Protein AF-A0A4C1Y3L5-F1 (afdb_monomer_lite)

pLDDT: mean 81.43, std 13.6, range [47.97, 96.19]

Organism: Eumeta variegata (NCBI:txid151549)

Radius of gyration: 35.71 Å; chains: 1; bounding box: 64×51×93 Å

Secondary structure (DSSP, 8-state):
----PPPHHHHHHHHT--TTPPPPPPPB-TTS-B--SHHHHHHHHHHHHHHHTSPPPS--HHHHHHHHHHHHHHHHSPP---PPPPPHHHHHHHHHT--TTSPP-TT---TTTT-

Sequence (115 aa):
MSEISPSYKAYRGLALKTEGAVPTPALKRPDNAIAFDDRKKAECLADSIEHQCSDNPPYASKHIRRVKEEVRHRVSLPPKDDIDPITHDEISKHIKGLKIRKAPGRDTISSKTLK

Structure (mmCIF, N/CA/C/O backbone):
data_AF-A0A4C1Y3L5-F1
#
_entry.id   AF-A0A4C1Y3L5-F1
#
loop_
_atom_site.group_PDB
_atom_site.id
_atom_site.type_symbol
_atom_site.label_atom_id
_atom_site.label_alt_id
_atom_site.label_comp_id
_atom_site.label_asym_id
_atom_site.label_entity_id
_atom_site.label_seq_id
_atom_site.pdbx_PDB_ins_code
_atom_site.Cartn_x
_atom_site.Cartn_y
_atom_site.Cartn_z
_atom_site.occupancy
_atom_site.B_iso_or_equiv
_atom_site.auth_seq_id
_atom_site.auth_comp_id
_atom_site.auth_asym_id
_atom_site.auth_atom_id
_atom_site.pdbx_PDB_model_num
ATOM 1 N N . MET A 1 1 ? 25.438 35.976 -60.898 1.00 48.12 1 MET A N 1
ATOM 2 C CA . MET A 1 1 ? 24.902 36.089 -59.526 1.00 48.12 1 MET A CA 1
ATOM 3 C C . MET A 1 1 ? 25.341 34.847 -58.778 1.00 48.12 1 MET A C 1
ATOM 5 O O . MET A 1 1 ? 24.962 33.763 -59.190 1.00 48.12 1 MET A O 1
ATOM 9 N N . SER A 1 2 ? 26.229 34.980 -57.796 1.00 47.97 2 SER A N 1
ATOM 10 C CA . SER A 1 2 ? 26.813 33.835 -57.089 1.00 47.97 2 SER A CA 1
ATOM 11 C C . SER A 1 2 ? 25.863 33.382 -55.982 1.00 47.97 2 SER A C 1
ATOM 13 O O . SER A 1 2 ? 25.585 34.155 -55.067 1.00 47.97 2 SER A O 1
ATOM 15 N N . GLU A 1 3 ? 25.352 32.156 -56.070 1.00 51.44 3 GLU A N 1
ATOM 16 C CA . GLU A 1 3 ? 24.537 31.544 -55.020 1.00 51.44 3 GLU A CA 1
ATOM 17 C C . GLU A 1 3 ? 25.398 31.311 -53.776 1.00 51.44 3 GLU A C 1
ATOM 19 O O . GLU A 1 3 ? 26.286 30.457 -53.745 1.00 51.44 3 GLU A O 1
ATOM 24 N N . ILE A 1 4 ? 25.160 32.104 -52.735 1.00 60.12 4 ILE A N 1
ATOM 25 C CA . ILE A 1 4 ? 25.787 31.907 -51.431 1.00 60.12 4 ILE A CA 1
ATOM 26 C C . ILE A 1 4 ? 25.035 30.756 -50.759 1.00 60.12 4 ILE A C 1
ATOM 28 O O . ILE A 1 4 ? 24.057 30.972 -50.049 1.00 60.12 4 ILE A O 1
ATOM 32 N N . SER A 1 5 ? 25.466 29.521 -51.018 1.00 60.22 5 SER A N 1
ATOM 33 C CA . SER A 1 5 ? 24.962 28.354 -50.292 1.00 60.22 5 SER A CA 1
ATOM 34 C C . SER A 1 5 ? 25.458 28.423 -48.841 1.00 60.22 5 SER A C 1
ATOM 36 O O . SER A 1 5 ? 26.676 28.467 -48.618 1.00 60.22 5 SER A O 1
ATOM 38 N N . PRO A 1 6 ? 24.568 28.488 -47.832 1.00 61.38 6 PRO A N 1
ATOM 39 C CA . PRO A 1 6 ? 24.990 28.588 -46.442 1.00 61.38 6 PRO A CA 1
ATOM 40 C C . PRO A 1 6 ? 25.839 27.375 -46.057 1.00 61.38 6 PRO A C 1
ATOM 42 O O . PRO A 1 6 ? 25.395 26.231 -46.153 1.00 61.38 6 PRO A O 1
ATOM 45 N N . SER A 1 7 ? 27.076 27.604 -45.605 1.00 72.25 7 SER A N 1
ATOM 46 C CA . SER A 1 7 ? 27.930 26.492 -45.182 1.00 72.25 7 SER A CA 1
ATOM 47 C C . SER A 1 7 ? 27.330 25.788 -43.959 1.00 72.25 7 SER A C 1
ATOM 49 O O . SER A 1 7 ? 26.793 26.428 -43.053 1.00 72.25 7 SER A O 1
ATOM 51 N N . TYR A 1 8 ? 27.496 24.468 -43.875 1.00 64.50 8 TYR A N 1
ATOM 52 C CA . TYR A 1 8 ? 27.117 23.661 -42.706 1.00 64.50 8 TYR A CA 1
ATOM 53 C C . TYR A 1 8 ? 27.657 24.231 -41.376 1.00 64.50 8 TYR A C 1
ATOM 55 O O . TYR A 1 8 ? 27.025 24.123 -40.325 1.00 64.50 8 TYR A O 1
ATOM 63 N N . LYS A 1 9 ? 28.812 24.909 -41.413 1.00 63.56 9 LYS A N 1
ATOM 64 C CA . LYS A 1 9 ? 29.384 25.587 -40.241 1.00 63.56 9 LYS A CA 1
ATOM 65 C C . LYS A 1 9 ? 28.546 26.793 -39.793 1.00 63.56 9 LYS A C 1
ATOM 67 O O . LYS A 1 9 ? 28.409 27.008 -38.593 1.00 63.56 9 LYS A O 1
ATOM 72 N N . ALA A 1 10 ? 27.944 27.532 -40.727 1.00 61.09 10 ALA A N 1
ATOM 73 C CA . ALA A 1 10 ? 27.058 28.657 -40.424 1.00 61.09 10 ALA A CA 1
ATOM 74 C C . ALA A 1 10 ? 25.723 28.190 -39.815 1.00 61.09 10 ALA A C 1
ATOM 76 O O . ALA A 1 10 ? 25.256 28.777 -38.841 1.00 61.09 10 ALA A O 1
ATOM 77 N N . TYR A 1 11 ? 25.161 27.082 -40.313 1.00 58.91 11 TYR A N 1
ATOM 78 C CA . TYR A 1 11 ? 23.952 26.470 -39.744 1.00 58.91 11 TYR A CA 1
ATOM 79 C C . TYR A 1 11 ? 24.169 26.025 -38.283 1.00 58.91 11 TYR A C 1
ATOM 81 O O . TYR A 1 11 ? 23.351 26.332 -37.415 1.00 58.91 11 TYR A O 1
ATOM 89 N N . ARG A 1 12 ? 25.304 25.373 -37.978 1.00 56.97 12 ARG A N 1
ATOM 90 C CA . ARG A 1 12 ? 25.620 24.934 -36.605 1.00 56.97 12 ARG A CA 1
ATOM 91 C C . ARG A 1 12 ? 25.779 26.092 -35.620 1.00 56.97 12 ARG A C 1
ATOM 93 O O . ARG A 1 12 ? 25.381 25.950 -34.469 1.00 56.97 12 ARG A O 1
ATOM 100 N N . GLY A 1 13 ? 26.338 27.221 -36.059 1.00 56.38 13 GLY A N 1
ATOM 101 C CA . GLY A 1 13 ? 26.493 28.409 -35.213 1.00 56.38 13 GLY A CA 1
ATOM 102 C C . GLY A 1 13 ? 25.161 29.054 -34.814 1.00 56.38 13 GLY A C 1
ATOM 103 O O . GLY A 1 13 ? 25.062 29.630 -33.734 1.00 56.38 13 GLY A O 1
ATOM 104 N N . LEU A 1 14 ? 24.125 28.928 -35.651 1.00 57.47 14 LEU A N 1
ATOM 105 C CA . LEU A 1 14 ? 22.785 29.452 -35.365 1.00 57.47 14 LEU A CA 1
ATOM 106 C C . LEU A 1 14 ? 21.935 28.484 -34.530 1.00 57.47 14 LEU A C 1
ATOM 108 O O . LEU A 1 14 ? 21.159 28.934 -33.693 1.00 57.47 14 LEU A O 1
ATOM 112 N N . ALA A 1 15 ? 22.118 27.172 -34.703 1.00 55.72 15 ALA A N 1
ATOM 113 C CA . ALA A 1 15 ? 21.367 26.147 -33.973 1.00 55.72 15 ALA A CA 1
ATOM 114 C C . ALA A 1 15 ? 21.705 26.063 -32.467 1.00 55.72 15 ALA A C 1
ATOM 116 O O . ALA A 1 15 ? 20.954 25.456 -31.712 1.00 55.72 15 ALA A O 1
ATOM 117 N N . LEU A 1 16 ? 22.821 26.657 -32.026 1.00 54.69 16 LEU A N 1
ATOM 118 C CA . LEU A 1 16 ? 23.314 26.592 -30.641 1.00 54.69 16 LEU A CA 1
ATOM 119 C C . LEU A 1 16 ? 23.021 27.849 -29.802 1.00 54.69 16 LEU A C 1
ATOM 121 O O . LEU A 1 16 ? 23.484 27.949 -28.667 1.00 54.69 16 LEU A O 1
ATOM 125 N N . LYS A 1 17 ? 22.228 28.801 -30.311 1.00 55.03 17 LYS A N 1
ATOM 126 C CA . LYS A 1 17 ? 21.726 29.932 -29.513 1.00 55.03 17 LYS A CA 1
ATOM 127 C C . LYS A 1 17 ? 20.503 29.521 -28.686 1.00 55.03 17 LYS A C 1
ATOM 129 O O . LYS A 1 17 ? 19.399 30.000 -28.910 1.00 55.03 17 LYS A O 1
ATOM 134 N N . THR A 1 18 ? 20.704 28.630 -27.725 1.00 54.97 18 THR A N 1
ATOM 135 C CA . THR A 1 18 ? 19.733 28.339 -26.662 1.00 54.97 18 THR A CA 1
ATOM 136 C C . THR A 1 18 ? 20.404 28.599 -25.323 1.00 54.97 18 THR A C 1
ATOM 138 O O . THR A 1 18 ? 20.866 27.682 -24.646 1.00 54.97 18 THR A O 1
ATOM 141 N N . GLU A 1 19 ? 20.507 29.879 -24.976 1.00 52.41 19 GLU A N 1
ATOM 142 C CA . GLU A 1 19 ? 20.915 30.353 -23.656 1.00 52.41 19 GLU A CA 1
ATOM 143 C C . GLU A 1 19 ? 19.847 29.899 -22.645 1.00 52.41 19 GLU A C 1
ATOM 145 O O . GLU A 1 19 ? 18.802 30.524 -22.500 1.00 52.41 19 GLU A O 1
ATOM 150 N N . GLY A 1 20 ? 20.049 28.717 -22.052 1.00 59.81 20 GLY A N 1
ATOM 151 C CA . GLY A 1 20 ? 19.149 28.126 -21.053 1.00 59.81 20 GLY A CA 1
ATOM 152 C C . GLY A 1 20 ? 18.666 26.697 -21.330 1.00 59.81 20 GLY A C 1
ATOM 153 O O . GLY A 1 20 ? 18.057 26.097 -20.446 1.00 59.81 20 GLY A O 1
ATOM 154 N N . ALA A 1 21 ? 18.940 26.109 -22.501 1.00 64.38 21 ALA A N 1
ATOM 155 C CA . ALA A 1 21 ? 18.576 24.711 -22.746 1.00 64.38 21 ALA A CA 1
ATOM 156 C C . ALA A 1 21 ? 19.659 23.766 -22.208 1.00 64.38 21 ALA A C 1
ATOM 158 O O . ALA A 1 21 ? 20.805 23.797 -22.658 1.00 64.38 21 ALA A O 1
ATOM 159 N N . VAL A 1 22 ? 19.287 22.897 -21.266 1.00 70.69 22 VAL A N 1
ATOM 160 C CA . VAL A 1 22 ? 20.133 21.772 -20.853 1.00 70.69 22 VAL A CA 1
ATOM 161 C C . VAL A 1 22 ? 20.291 20.848 -22.065 1.00 70.69 22 VAL A C 1
ATOM 163 O O . VAL A 1 22 ? 19.274 20.379 -22.584 1.00 70.69 22 VAL A O 1
ATOM 166 N N . PRO A 1 23 ? 21.521 20.578 -22.542 1.00 65.19 23 PRO A N 1
ATOM 167 C CA . PRO A 1 23 ? 21.720 19.664 -23.654 1.00 65.19 23 PRO A CA 1
ATOM 168 C C . PRO A 1 23 ? 21.112 18.305 -23.308 1.00 65.19 23 PRO A C 1
ATOM 170 O O . PRO A 1 23 ? 21.505 17.683 -22.318 1.00 65.19 23 PRO A O 1
ATOM 173 N N . THR A 1 24 ? 20.148 17.840 -24.105 1.00 66.38 24 THR A N 1
ATOM 174 C CA . THR A 1 24 ? 19.623 16.482 -23.956 1.00 66.38 24 THR A CA 1
ATOM 175 C C . THR A 1 24 ? 20.786 15.508 -24.145 1.00 66.38 24 THR A C 1
ATOM 177 O O . THR A 1 24 ? 21.491 15.612 -25.157 1.00 66.38 24 THR A O 1
ATOM 180 N N . PRO A 1 25 ? 21.033 14.585 -23.197 1.00 74.00 25 PRO A N 1
ATOM 181 C CA . PRO A 1 25 ? 22.081 13.590 -23.350 1.00 74.00 25 PRO A CA 1
ATOM 182 C C . PRO A 1 25 ? 21.927 12.855 -24.681 1.00 74.00 25 PRO A C 1
ATOM 184 O O . PRO A 1 25 ? 20.816 12.510 -25.084 1.00 74.00 25 PRO A O 1
ATOM 187 N N . ALA A 1 26 ? 23.040 12.633 -25.376 1.00 75.38 26 ALA A N 1
ATOM 188 C CA . ALA A 1 26 ? 23.005 11.936 -26.650 1.00 75.38 26 ALA A CA 1
ATOM 189 C C . ALA A 1 26 ? 22.453 10.515 -26.455 1.00 75.38 26 ALA A C 1
ATOM 191 O O . ALA A 1 26 ? 22.911 9.798 -25.562 1.00 75.38 26 ALA A O 1
ATOM 192 N N . LEU A 1 27 ? 21.488 10.117 -27.291 1.00 79.62 27 LEU A N 1
ATOM 193 C CA . LEU A 1 27 ? 20.951 8.759 -27.279 1.00 79.62 27 LEU A CA 1
ATOM 194 C C . LEU A 1 27 ? 22.069 7.774 -27.636 1.00 79.62 27 LEU A C 1
ATOM 196 O O . LEU A 1 27 ? 22.762 7.939 -28.647 1.00 79.62 27 LEU A O 1
ATOM 200 N N . LYS A 1 28 ? 22.259 6.780 -26.767 1.00 80.81 28 LYS A N 1
ATOM 201 C CA . LYS A 1 28 ? 23.289 5.753 -26.898 1.00 80.81 28 LYS A CA 1
ATOM 202 C C . LYS A 1 28 ? 22.633 4.417 -27.150 1.00 80.81 28 LYS A C 1
ATOM 204 O O . LYS A 1 28 ? 21.751 4.008 -26.400 1.00 80.81 28 LYS A O 1
ATOM 209 N N . ARG A 1 29 ? 23.128 3.733 -28.168 1.00 79.31 29 ARG A N 1
ATOM 210 C CA . ARG A 1 29 ? 22.793 2.339 -28.420 1.00 79.31 29 ARG A CA 1
ATOM 211 C C . ARG A 1 29 ? 23.359 1.433 -27.314 1.00 79.31 29 ARG A C 1
ATOM 213 O O . ARG A 1 29 ? 24.232 1.870 -26.557 1.00 79.31 29 ARG A O 1
ATOM 220 N N . PRO A 1 30 ? 22.908 0.169 -27.226 1.00 75.38 30 PRO A N 1
ATOM 221 C CA . PRO A 1 30 ? 23.416 -0.797 -26.245 1.00 75.38 30 PRO A CA 1
ATOM 222 C C . PRO A 1 30 ? 24.938 -1.020 -26.304 1.00 75.38 30 PRO A C 1
ATOM 224 O O . PRO A 1 30 ? 25.560 -1.355 -25.302 1.00 75.38 30 PRO A O 1
ATOM 227 N N . ASP A 1 31 ? 25.553 -0.786 -27.466 1.00 81.06 31 ASP A N 1
ATOM 228 C CA . ASP A 1 31 ? 27.002 -0.831 -27.708 1.00 81.06 31 ASP A CA 1
ATOM 229 C C . ASP A 1 31 ? 27.743 0.464 -27.298 1.00 81.06 31 ASP A C 1
ATOM 231 O O . ASP A 1 31 ? 28.931 0.621 -27.576 1.00 81.06 31 ASP A O 1
ATOM 235 N N . ASN A 1 32 ? 27.058 1.396 -26.625 1.00 80.44 32 ASN A N 1
ATOM 236 C CA . ASN A 1 32 ? 27.511 2.745 -26.269 1.00 80.44 32 ASN A CA 1
ATOM 237 C C . ASN A 1 32 ? 27.803 3.675 -27.459 1.00 80.44 32 ASN A C 1
ATOM 239 O O . ASN A 1 32 ? 28.290 4.793 -27.248 1.00 80.44 32 ASN A O 1
ATOM 243 N N . ALA A 1 33 ? 27.481 3.273 -28.692 1.00 82.12 33 ALA A N 1
ATOM 244 C CA . ALA A 1 33 ? 27.622 4.142 -29.849 1.00 82.12 33 ALA A CA 1
ATOM 245 C C . ALA A 1 33 ? 26.578 5.266 -29.805 1.00 82.12 33 ALA A C 1
ATOM 247 O O . ALA A 1 33 ? 25.400 5.054 -29.508 1.00 82.12 33 ALA A O 1
ATOM 248 N N . ILE A 1 34 ? 27.014 6.484 -30.126 1.00 84.38 34 ILE A N 1
ATOM 249 C CA . ILE A 1 34 ? 26.136 7.654 -30.173 1.00 84.38 34 ILE A CA 1
ATOM 250 C C . ILE A 1 34 ? 25.315 7.627 -31.467 1.00 84.38 34 ILE A C 1
ATOM 252 O O . ILE A 1 34 ? 25.865 7.539 -32.569 1.00 84.38 34 ILE A O 1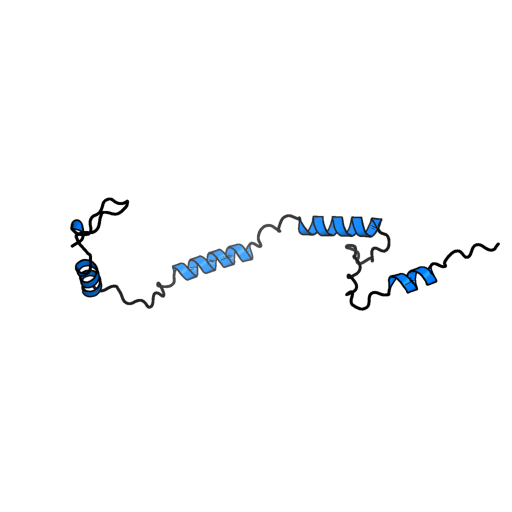
ATOM 256 N N . ALA A 1 35 ? 23.993 7.752 -31.342 1.00 85.19 35 ALA A N 1
ATOM 257 C CA . ALA A 1 35 ? 23.091 7.870 -32.480 1.00 85.19 35 ALA A CA 1
ATOM 258 C C . ALA A 1 35 ? 23.128 9.296 -33.063 1.00 85.19 35 ALA A C 1
ATOM 260 O O . ALA A 1 35 ? 22.545 10.233 -32.515 1.00 85.19 35 ALA A O 1
ATOM 261 N N . PHE A 1 36 ? 23.835 9.468 -34.184 1.00 82.50 36 PHE A N 1
ATOM 262 C CA . PHE A 1 36 ? 23.974 10.771 -34.847 1.00 82.50 36 PHE A CA 1
ATOM 263 C C . PHE A 1 36 ? 22.804 11.119 -35.774 1.00 82.50 36 PHE A C 1
ATOM 265 O O . PHE A 1 36 ? 22.296 12.239 -35.710 1.00 82.50 36 PHE A O 1
ATOM 272 N N . ASP A 1 37 ? 22.394 10.184 -36.634 1.00 89.19 37 ASP A N 1
ATOM 273 C CA . ASP A 1 37 ? 21.292 10.386 -37.578 1.00 89.19 37 ASP A CA 1
ATOM 274 C C . ASP A 1 37 ? 19.925 10.111 -36.928 1.00 89.19 37 ASP A C 1
ATOM 276 O O . ASP A 1 37 ? 19.817 9.364 -35.952 1.00 89.19 37 ASP A O 1
ATOM 280 N N . ASP A 1 38 ? 18.874 10.750 -37.445 1.00 87.88 38 ASP A N 1
ATOM 281 C CA . ASP A 1 38 ? 17.548 10.713 -36.817 1.00 87.88 38 ASP A CA 1
ATOM 282 C C . ASP A 1 38 ? 16.901 9.327 -36.888 1.00 87.88 38 ASP A C 1
ATOM 284 O O . ASP A 1 38 ? 16.169 8.939 -35.977 1.00 87.88 38 ASP A O 1
ATOM 288 N N . ARG A 1 39 ? 17.247 8.532 -37.907 1.00 88.75 39 ARG A N 1
ATOM 289 C CA . ARG A 1 39 ? 16.823 7.134 -38.004 1.00 88.75 39 ARG A CA 1
ATOM 290 C C . ARG A 1 39 ? 17.394 6.306 -36.851 1.00 88.75 39 ARG A C 1
ATOM 292 O O . ARG A 1 39 ? 16.642 5.633 -36.155 1.00 88.75 39 ARG A O 1
ATOM 299 N N . LYS A 1 40 ? 18.702 6.386 -36.601 1.00 86.38 40 LYS A N 1
ATOM 300 C CA . LYS A 1 40 ? 19.369 5.684 -35.495 1.00 86.38 40 LYS A CA 1
ATOM 301 C C . LYS A 1 40 ? 18.884 6.169 -34.136 1.00 86.38 40 LYS A C 1
ATOM 303 O O . LYS A 1 40 ? 18.859 5.375 -33.202 1.00 86.38 40 LYS A O 1
ATOM 308 N N . LYS A 1 41 ? 18.512 7.448 -34.007 1.00 87.94 41 LYS A N 1
ATOM 309 C CA . LYS A 1 41 ? 17.889 7.973 -32.781 1.00 87.94 41 LYS A CA 1
ATOM 310 C C . LYS A 1 41 ? 16.517 7.347 -32.545 1.00 87.94 41 LYS A C 1
ATOM 312 O O . LYS A 1 41 ? 16.241 6.956 -31.417 1.00 87.94 41 LYS A O 1
ATOM 317 N N . ALA A 1 42 ? 15.690 7.228 -33.586 1.00 89.56 42 ALA A N 1
ATOM 318 C CA . ALA A 1 42 ? 14.381 6.585 -33.492 1.00 89.56 42 ALA A CA 1
ATOM 319 C C . ALA A 1 42 ? 14.504 5.097 -33.126 1.00 89.56 42 ALA A C 1
ATOM 321 O O . ALA A 1 42 ? 13.803 4.639 -32.231 1.00 89.56 42 ALA A O 1
ATOM 322 N N . GLU A 1 43 ? 15.442 4.377 -33.749 1.00 89.69 43 GLU A N 1
ATOM 323 C CA . GLU A 1 43 ? 15.757 2.981 -33.407 1.00 89.69 43 GLU A CA 1
ATOM 324 C C . GLU A 1 43 ? 16.220 2.861 -31.945 1.00 89.69 43 GLU A C 1
ATOM 326 O O . GLU A 1 43 ? 15.646 2.107 -31.172 1.00 89.69 43 GLU A O 1
ATOM 331 N N . CYS A 1 44 ? 17.176 3.692 -31.519 1.00 89.56 44 CYS A N 1
ATOM 332 C CA . CYS A 1 44 ? 17.674 3.699 -30.142 1.00 89.56 44 CYS A CA 1
ATOM 333 C C . CYS A 1 44 ? 16.575 4.001 -29.105 1.00 89.56 44 CYS A C 1
ATOM 335 O O . CYS A 1 44 ? 16.606 3.474 -27.990 1.00 89.56 44 CYS A O 1
ATOM 337 N N . LEU A 1 45 ? 15.626 4.877 -29.448 1.00 89.81 45 LEU A N 1
ATOM 338 C CA . LEU A 1 45 ? 14.481 5.189 -28.599 1.00 89.81 45 LEU A CA 1
ATOM 339 C C . LEU A 1 45 ? 13.515 4.004 -28.519 1.00 89.81 45 LEU A C 1
ATOM 341 O O . LEU A 1 45 ? 13.075 3.674 -27.422 1.00 89.81 45 LEU A O 1
ATOM 345 N N . ALA A 1 46 ? 13.216 3.363 -29.651 1.00 91.31 46 ALA A N 1
ATOM 346 C CA . ALA A 1 46 ? 12.373 2.175 -29.700 1.00 91.31 46 ALA A CA 1
ATOM 347 C C . ALA A 1 46 ? 12.964 1.043 -28.848 1.00 91.31 46 ALA A C 1
ATOM 349 O O . ALA A 1 46 ? 12.266 0.543 -27.970 1.00 91.31 46 ALA A O 1
ATOM 350 N N . ASP A 1 47 ? 14.259 0.746 -29.004 1.00 88.12 47 ASP A N 1
ATOM 351 C CA . ASP A 1 47 ? 14.971 -0.267 -28.212 1.00 88.12 47 ASP A CA 1
ATOM 352 C C . ASP A 1 47 ? 14.916 0.052 -26.705 1.00 88.12 47 ASP A C 1
ATOM 354 O O . ASP A 1 47 ? 14.729 -0.825 -25.862 1.00 88.12 47 ASP A O 1
ATOM 358 N N . SER A 1 48 ? 15.063 1.334 -26.346 1.00 87.06 48 SER A N 1
ATOM 359 C CA . SER A 1 48 ? 15.013 1.781 -24.946 1.00 87.06 48 SER A CA 1
ATOM 360 C C . SER A 1 48 ? 13.613 1.637 -24.346 1.00 87.06 48 SER A C 1
ATOM 362 O O . SER A 1 48 ? 13.486 1.244 -23.187 1.00 87.06 48 SER A O 1
ATOM 364 N N . ILE A 1 49 ? 12.568 1.957 -25.118 1.00 88.50 49 ILE A N 1
ATOM 365 C CA . ILE A 1 49 ? 11.167 1.788 -24.708 1.00 88.50 49 ILE A CA 1
ATOM 366 C C . ILE A 1 49 ? 10.836 0.301 -24.587 1.00 88.50 49 ILE A C 1
ATOM 368 O O . ILE A 1 49 ? 10.274 -0.105 -23.577 1.00 88.50 49 ILE A O 1
ATOM 372 N N . GLU A 1 50 ? 11.232 -0.520 -25.560 1.00 89.62 50 GLU A N 1
ATOM 373 C CA . GLU A 1 50 ? 11.056 -1.974 -25.522 1.00 89.62 50 GLU A CA 1
ATOM 374 C C . GLU A 1 50 ? 11.720 -2.577 -24.280 1.00 89.62 50 GLU A C 1
ATOM 376 O O . GLU A 1 50 ? 11.100 -3.359 -23.563 1.00 89.62 50 GLU A O 1
ATOM 381 N N . HIS A 1 51 ? 12.942 -2.147 -23.955 1.00 84.62 51 HIS A N 1
ATOM 382 C CA . HIS A 1 51 ? 13.633 -2.604 -22.755 1.00 84.62 51 HIS A CA 1
ATOM 383 C C . HIS A 1 51 ? 12.911 -2.187 -21.465 1.00 84.62 51 HIS A C 1
ATOM 385 O O . HIS A 1 51 ? 12.804 -2.985 -20.534 1.00 84.62 51 HIS A O 1
ATOM 391 N N . GLN A 1 52 ? 12.376 -0.964 -21.401 1.00 84.31 52 GLN A N 1
ATOM 392 C CA . GLN A 1 52 ? 11.572 -0.504 -20.260 1.00 84.31 52 GLN A CA 1
ATOM 393 C C . GLN A 1 52 ? 10.225 -1.227 -20.150 1.00 84.31 52 GLN A C 1
ATOM 395 O O . GLN A 1 52 ? 9.706 -1.382 -19.047 1.00 84.31 52 GLN A O 1
ATOM 400 N N . CYS A 1 53 ? 9.669 -1.663 -21.278 1.00 84.94 53 CYS A N 1
ATOM 401 C CA . CYS A 1 53 ? 8.441 -2.444 -21.359 1.00 84.94 53 CYS A CA 1
ATOM 402 C C . CYS A 1 53 ? 8.676 -3.956 -21.246 1.00 84.94 53 CYS A C 1
ATOM 404 O O . CYS A 1 53 ? 7.716 -4.716 -21.362 1.00 84.94 53 CYS A O 1
ATOM 406 N N . SER A 1 54 ? 9.917 -4.401 -21.027 1.00 81.19 54 SER A N 1
ATOM 407 C CA . SER A 1 54 ? 10.191 -5.810 -20.770 1.00 81.19 54 SER A CA 1
ATOM 408 C C . SER A 1 54 ? 9.508 -6.257 -19.480 1.00 81.19 54 SER A C 1
ATOM 410 O O . SER A 1 54 ? 9.376 -5.489 -18.520 1.00 81.19 54 SER A O 1
ATOM 412 N N . ASP A 1 55 ? 9.048 -7.509 -19.466 1.00 80.06 55 ASP A N 1
ATOM 413 C CA . ASP A 1 55 ? 8.444 -8.079 -18.272 1.00 80.06 55 ASP A CA 1
ATOM 414 C C . ASP A 1 55 ? 9.425 -7.973 -17.110 1.00 80.06 55 ASP A C 1
ATOM 416 O O . ASP A 1 55 ? 10.597 -8.355 -17.203 1.00 80.06 55 ASP A O 1
ATOM 420 N N . ASN A 1 56 ? 8.922 -7.456 -15.989 1.00 70.12 56 ASN A N 1
ATOM 421 C CA . ASN A 1 56 ? 9.704 -7.372 -14.773 1.00 70.12 56 ASN A CA 1
ATOM 422 C C . ASN A 1 56 ? 10.238 -8.783 -14.469 1.00 70.12 56 ASN A C 1
ATOM 424 O O . ASN A 1 56 ? 9.435 -9.724 -14.425 1.00 70.12 56 ASN A O 1
ATOM 428 N N . PRO A 1 57 ? 11.561 -8.962 -14.277 1.00 68.62 57 PRO A N 1
ATOM 429 C CA . PRO A 1 57 ? 12.132 -10.284 -14.080 1.00 68.62 57 PRO A CA 1
ATOM 430 C C . PRO A 1 57 ? 11.371 -10.985 -12.955 1.00 68.62 57 PRO A C 1
ATOM 432 O O . PRO A 1 57 ? 11.016 -10.318 -11.972 1.00 68.62 57 PRO A O 1
ATOM 435 N N . PRO A 1 58 ? 11.093 -12.299 -13.090 1.00 68.88 58 PRO A N 1
ATOM 436 C CA . PRO A 1 58 ? 10.264 -13.034 -12.148 1.00 68.88 58 PRO A CA 1
ATOM 437 C C . PRO A 1 58 ? 10.779 -12.737 -10.751 1.00 68.88 58 PRO A C 1
ATOM 439 O O . PRO A 1 58 ? 11.945 -13.008 -10.456 1.00 68.88 58 PRO A O 1
ATOM 442 N N . TYR A 1 59 ? 9.926 -12.064 -9.969 1.00 65.06 59 TYR A N 1
ATOM 443 C CA . TYR A 1 59 ? 10.221 -11.473 -8.670 1.00 65.06 59 TYR A CA 1
ATOM 444 C C . TYR A 1 59 ? 11.397 -12.161 -7.995 1.00 65.06 59 TYR A C 1
ATOM 446 O O . TYR A 1 59 ? 11.314 -13.357 -7.705 1.00 65.06 59 TYR A O 1
ATOM 454 N N . ALA A 1 60 ? 12.472 -11.411 -7.730 1.00 71.75 60 ALA A N 1
ATOM 455 C CA . ALA A 1 60 ? 13.644 -11.938 -7.048 1.00 71.75 60 ALA A CA 1
ATOM 456 C C . ALA A 1 60 ? 13.169 -12.761 -5.845 1.00 71.75 60 ALA A C 1
ATOM 458 O O . ALA A 1 60 ? 12.596 -12.213 -4.905 1.00 71.75 60 ALA A O 1
ATOM 459 N N . SER A 1 61 ? 13.354 -14.080 -5.882 1.00 77.12 61 SER A N 1
ATOM 460 C CA . SER A 1 61 ? 12.858 -15.022 -4.864 1.00 77.12 61 SER A CA 1
ATOM 461 C C . SER A 1 61 ? 13.231 -14.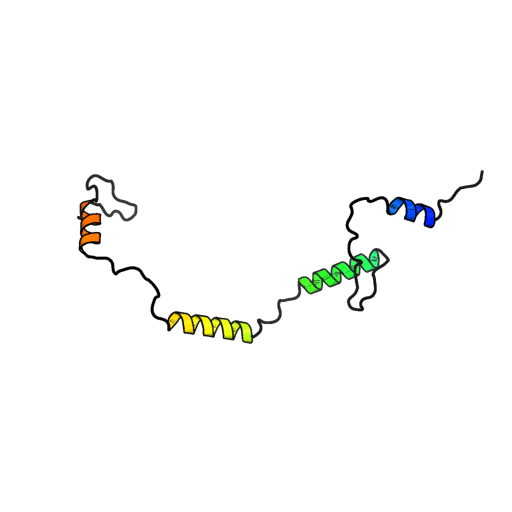585 -3.441 1.00 77.12 61 SER A C 1
ATOM 463 O O . SER A 1 61 ? 12.479 -14.768 -2.483 1.00 77.12 61 SER A O 1
ATOM 465 N N . LYS A 1 62 ? 14.367 -13.892 -3.326 1.00 84.12 62 LYS A N 1
ATOM 466 C CA . LYS A 1 62 ? 14.847 -13.183 -2.139 1.00 84.12 62 LYS A CA 1
ATOM 467 C C . LYS A 1 62 ? 13.866 -12.132 -1.601 1.00 84.12 62 LYS A C 1
ATOM 469 O O . LYS A 1 62 ? 13.689 -12.059 -0.392 1.00 84.12 62 LYS A O 1
ATOM 474 N N . HIS A 1 63 ? 13.253 -11.317 -2.458 1.00 85.19 63 HIS A N 1
ATOM 475 C CA . HIS A 1 63 ? 12.251 -10.319 -2.080 1.00 85.19 63 HIS A CA 1
ATOM 476 C C . HIS A 1 63 ? 10.989 -10.985 -1.526 1.00 85.19 63 HIS A C 1
ATOM 478 O O . HIS A 1 63 ? 10.579 -10.660 -0.416 1.00 85.19 63 HIS A O 1
ATOM 484 N N . ILE A 1 64 ? 10.439 -11.982 -2.228 1.00 86.81 64 ILE A N 1
ATOM 485 C CA . ILE A 1 64 ? 9.266 -12.731 -1.744 1.00 86.81 64 ILE A CA 1
ATOM 486 C C . ILE A 1 64 ? 9.568 -13.380 -0.389 1.00 86.81 64 ILE A C 1
ATOM 488 O O . ILE A 1 64 ? 8.749 -13.313 0.527 1.00 86.81 64 ILE A O 1
ATOM 492 N N . ARG A 1 65 ? 10.756 -13.979 -0.236 1.00 90.94 65 ARG A N 1
ATOM 493 C CA . ARG A 1 65 ? 11.194 -14.562 1.037 1.00 90.94 65 ARG A CA 1
ATOM 494 C C . ARG A 1 65 ? 11.249 -13.515 2.151 1.00 90.94 65 ARG A C 1
ATOM 496 O O . ARG A 1 65 ? 10.690 -13.763 3.211 1.00 90.94 65 ARG A O 1
ATOM 503 N N . ARG A 1 66 ? 11.850 -12.348 1.892 1.00 92.88 66 ARG A N 1
ATOM 504 C CA . ARG A 1 66 ? 11.933 -11.233 2.852 1.00 92.88 66 ARG A CA 1
ATOM 505 C C . ARG A 1 66 ? 10.555 -10.749 3.294 1.00 92.88 66 ARG A C 1
ATOM 507 O O . ARG A 1 66 ? 10.333 -10.587 4.483 1.00 92.88 66 ARG A O 1
ATOM 514 N N . VAL A 1 67 ? 9.626 -10.564 2.356 1.00 93.00 67 VAL A N 1
ATOM 515 C CA . VAL A 1 67 ? 8.255 -10.137 2.678 1.00 93.00 67 VAL A CA 1
ATOM 516 C C . VAL A 1 67 ? 7.548 -11.190 3.531 1.00 93.00 67 VAL A C 1
ATOM 518 O O . VAL A 1 67 ? 6.949 -10.855 4.548 1.00 93.00 67 VAL A O 1
ATOM 521 N N . LYS A 1 68 ? 7.645 -12.475 3.163 1.00 94.56 68 LYS A N 1
ATOM 522 C CA . LYS A 1 68 ? 7.037 -13.566 3.943 1.00 94.56 68 LYS A CA 1
ATOM 523 C C . LYS A 1 68 ? 7.605 -13.657 5.360 1.00 94.56 68 LYS A C 1
ATOM 525 O O . LYS A 1 68 ? 6.853 -13.905 6.298 1.00 94.56 68 LYS A O 1
ATOM 530 N N . GLU A 1 69 ? 8.912 -13.484 5.505 1.00 95.88 69 GLU A N 1
ATOM 531 C CA . GLU A 1 69 ? 9.600 -13.509 6.795 1.00 95.88 69 GLU A CA 1
ATOM 532 C C . GLU A 1 69 ? 9.205 -12.311 7.671 1.00 95.88 69 GLU A C 1
ATOM 534 O O . GLU A 1 69 ? 8.826 -12.507 8.821 1.00 95.88 69 GLU A O 1
ATOM 539 N N . GLU A 1 70 ? 9.162 -11.103 7.104 1.00 95.12 70 GLU A N 1
ATOM 540 C CA . GLU A 1 70 ? 8.715 -9.887 7.798 1.00 95.12 70 GLU A CA 1
ATOM 541 C C . GLU A 1 70 ? 7.260 -10.003 8.280 1.00 95.12 70 GLU A C 1
ATOM 543 O O . GLU A 1 70 ? 6.950 -9.656 9.418 1.00 95.12 70 GLU A O 1
ATOM 548 N N . VAL A 1 71 ? 6.360 -10.538 7.446 1.00 95.75 71 VAL A N 1
ATOM 549 C CA . VAL A 1 71 ? 4.958 -10.767 7.836 1.00 95.75 71 VAL A CA 1
ATOM 550 C C . VAL A 1 71 ? 4.873 -11.757 8.998 1.00 95.75 71 VAL A C 1
ATOM 552 O O . VAL A 1 71 ? 4.180 -11.484 9.977 1.00 95.75 71 VAL A O 1
ATOM 555 N N . ARG A 1 72 ? 5.598 -12.882 8.930 1.00 95.88 72 ARG A N 1
ATOM 556 C CA . ARG A 1 72 ? 5.649 -13.861 10.031 1.00 95.88 72 ARG A CA 1
ATOM 557 C C . ARG A 1 72 ? 6.169 -13.233 11.320 1.00 95.88 72 ARG A C 1
ATOM 559 O O . ARG A 1 72 ? 5.582 -13.453 12.373 1.00 95.88 72 ARG A O 1
ATOM 566 N N . HIS A 1 73 ? 7.230 -12.436 11.223 1.00 94.75 73 HIS A N 1
ATOM 567 C CA . HIS A 1 73 ? 7.800 -11.728 12.360 1.00 94.75 73 HIS A CA 1
ATOM 568 C C . HIS A 1 73 ? 6.778 -10.772 12.989 1.00 94.75 73 HIS A C 1
ATOM 570 O O . HIS A 1 73 ? 6.520 -10.862 14.185 1.00 94.75 73 HIS A O 1
ATOM 576 N N . ARG A 1 74 ? 6.110 -9.928 12.194 1.00 89.56 74 ARG A N 1
ATOM 577 C CA . ARG A 1 74 ? 5.099 -8.985 12.706 1.00 89.56 74 ARG A CA 1
ATOM 578 C C . ARG A 1 74 ? 3.920 -9.665 13.391 1.00 89.56 74 ARG A C 1
ATOM 580 O O . ARG A 1 74 ? 3.458 -9.155 14.399 1.00 89.56 74 ARG A O 1
ATOM 587 N N . VAL A 1 75 ? 3.460 -10.800 12.867 1.00 88.62 75 VAL A N 1
ATOM 588 C CA . VAL A 1 75 ? 2.376 -11.584 13.483 1.00 88.62 75 VAL A CA 1
ATOM 589 C C . VAL A 1 75 ? 2.828 -12.254 14.785 1.00 88.62 75 VAL A C 1
ATOM 591 O O . VAL A 1 75 ? 2.018 -12.437 15.685 1.00 88.62 75 VAL A O 1
ATOM 594 N N . SER A 1 76 ? 4.108 -12.624 14.897 1.00 90.06 76 SER A N 1
ATOM 595 C CA . SER A 1 76 ? 4.659 -13.224 16.121 1.00 90.06 76 SER A CA 1
ATOM 596 C C . SER A 1 76 ? 4.880 -12.223 17.256 1.00 90.06 76 SER A C 1
ATOM 598 O O . SER A 1 76 ? 4.987 -12.624 18.413 1.00 90.06 76 SER A O 1
ATOM 600 N N . LEU A 1 77 ? 4.969 -10.930 16.936 1.00 87.56 77 LEU A N 1
ATOM 601 C CA . LEU A 1 77 ? 5.103 -9.891 17.944 1.00 87.56 77 LEU A CA 1
ATOM 602 C C . LEU A 1 77 ? 3.749 -9.642 18.620 1.00 87.56 77 LEU A C 1
ATOM 604 O O . LEU A 1 77 ? 2.721 -9.632 17.939 1.00 87.56 77 LEU A O 1
ATOM 608 N N . PRO A 1 78 ? 3.733 -9.401 19.943 1.00 82.81 78 PRO A N 1
ATOM 609 C CA . PRO A 1 78 ? 2.520 -8.954 20.607 1.00 82.81 78 PRO A CA 1
ATOM 610 C C . PRO A 1 78 ? 2.037 -7.641 19.967 1.00 82.81 78 PRO A C 1
ATOM 612 O O . PRO A 1 78 ? 2.873 -6.840 19.522 1.00 82.81 78 PRO A O 1
ATOM 615 N N . PRO A 1 79 ? 0.713 -7.403 19.912 1.00 79.25 79 PRO A N 1
ATOM 616 C CA . PRO A 1 79 ? 0.173 -6.116 19.500 1.00 79.25 79 PRO A CA 1
ATOM 617 C C . PRO A 1 79 ? 0.863 -4.999 20.284 1.00 79.25 79 PRO A C 1
ATOM 619 O O . PRO A 1 79 ? 0.920 -5.043 21.510 1.00 79.25 79 PRO A O 1
ATOM 622 N N . LYS A 1 80 ? 1.421 -4.020 19.569 1.00 72.50 80 LYS A N 1
ATOM 623 C CA . LYS A 1 80 ? 2.057 -2.835 20.166 1.00 72.50 80 LYS A CA 1
ATOM 624 C C . LYS A 1 80 ? 1.038 -1.750 20.496 1.00 72.50 80 LYS A C 1
ATOM 626 O O . LYS A 1 80 ? 1.385 -0.574 20.501 1.00 72.50 80 LYS A O 1
ATOM 631 N N . ASP A 1 81 ? -0.224 -2.117 20.654 1.00 74.25 81 ASP A N 1
ATOM 632 C CA . ASP A 1 81 ? -1.233 -1.130 20.980 1.00 74.25 81 ASP A CA 1
ATOM 633 C C . ASP A 1 81 ? -0.958 -0.669 22.415 1.00 74.25 81 ASP A C 1
ATOM 635 O O . ASP A 1 81 ? -1.336 -1.333 23.375 1.00 74.25 81 ASP A O 1
ATOM 639 N N . ASP A 1 82 ? -0.284 0.478 22.546 1.00 76.19 82 ASP A N 1
ATOM 640 C CA . ASP A 1 82 ? -0.061 1.217 23.801 1.00 76.19 82 ASP A CA 1
ATOM 641 C C . ASP A 1 82 ? -1.374 1.839 24.330 1.00 76.19 82 ASP A C 1
ATOM 643 O O . ASP A 1 82 ? -1.370 2.819 25.074 1.00 76.19 82 ASP A O 1
ATOM 647 N N . ILE A 1 83 ? -2.521 1.325 23.881 1.00 78.56 83 ILE A N 1
ATOM 648 C CA . ILE A 1 83 ? -3.838 1.817 24.253 1.00 78.56 83 ILE A CA 1
ATOM 649 C C . ILE A 1 83 ? -4.302 0.984 25.435 1.00 78.56 83 ILE A C 1
ATOM 651 O O . ILE A 1 83 ? -4.438 -0.238 25.336 1.00 78.56 83 ILE A O 1
ATOM 655 N N . ASP A 1 84 ? -4.567 1.663 26.546 1.00 81.50 84 ASP A N 1
ATOM 656 C CA . ASP A 1 84 ? -5.164 1.031 27.711 1.00 81.50 84 ASP A CA 1
ATOM 657 C C . ASP A 1 84 ? -6.462 0.306 27.313 1.00 81.50 84 ASP A C 1
ATOM 659 O O . ASP A 1 84 ? -7.257 0.832 26.523 1.00 81.50 84 ASP A O 1
ATOM 663 N N . PRO A 1 85 ? -6.716 -0.902 27.847 1.00 86.06 85 PRO A N 1
ATOM 664 C CA . PRO A 1 85 ? -7.975 -1.589 27.617 1.00 86.06 85 PRO A CA 1
ATOM 665 C C . PRO A 1 85 ? -9.163 -0.685 27.961 1.00 86.06 85 PRO A C 1
ATOM 667 O O . PRO A 1 85 ? -9.203 -0.082 29.036 1.00 86.06 85 P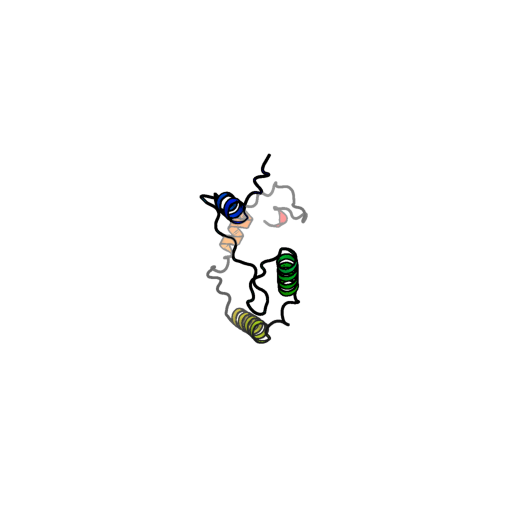RO A O 1
ATOM 670 N N . ILE A 1 86 ? -10.154 -0.627 27.067 1.00 88.44 86 ILE A N 1
ATOM 671 C CA . ILE A 1 86 ? -11.361 0.173 27.287 1.00 88.44 86 ILE A CA 1
ATOM 672 C C . ILE A 1 86 ? -12.045 -0.244 28.595 1.00 88.44 86 ILE A C 1
ATOM 674 O O . ILE A 1 86 ? -12.308 -1.425 28.843 1.00 88.44 86 ILE A O 1
ATOM 678 N N . THR A 1 87 ? -12.333 0.731 29.455 1.00 93.06 87 THR A N 1
ATOM 679 C CA . THR A 1 87 ? -12.924 0.455 30.771 1.00 93.06 87 THR A CA 1
ATOM 680 C C . THR A 1 87 ? -14.450 0.409 30.703 1.00 93.06 87 THR A C 1
ATOM 682 O O . THR A 1 87 ? -15.089 1.059 29.873 1.00 93.06 87 THR A O 1
ATOM 685 N N . HIS A 1 88 ? -15.080 -0.329 31.624 1.00 93.81 88 HIS A N 1
ATOM 686 C CA . HIS A 1 88 ? -16.544 -0.367 31.710 1.00 93.81 88 HIS A CA 1
ATOM 687 C C . HIS A 1 88 ? -17.150 1.016 32.013 1.00 93.81 88 HIS A C 1
ATOM 689 O O . HIS A 1 88 ? -18.240 1.327 31.533 1.00 93.81 88 HIS A O 1
ATOM 695 N N . ASP A 1 89 ? -16.459 1.861 32.787 1.00 94.12 89 ASP A N 1
ATOM 696 C CA . ASP A 1 89 ? -16.920 3.226 33.072 1.00 94.12 89 ASP A CA 1
ATOM 697 C C . ASP A 1 89 ? -16.934 4.096 31.810 1.00 94.12 89 ASP A C 1
ATOM 699 O O . ASP A 1 89 ? -17.916 4.789 31.542 1.00 94.12 89 ASP A O 1
ATOM 703 N N . GLU A 1 90 ? -15.901 3.982 30.976 1.00 94.56 90 GLU A N 1
ATOM 704 C CA . GLU A 1 90 ? -15.822 4.681 29.697 1.00 94.56 90 GLU A CA 1
ATOM 705 C C . GLU A 1 90 ? -16.987 4.299 28.774 1.00 94.56 90 GLU A C 1
ATOM 707 O O . GLU A 1 90 ? -17.694 5.181 28.270 1.00 94.56 90 GLU A O 1
ATOM 712 N N . ILE A 1 91 ? -17.264 2.996 28.643 1.00 94.50 91 ILE A N 1
ATOM 713 C CA . ILE A 1 91 ? -18.414 2.479 27.886 1.00 94.50 91 ILE A CA 1
ATOM 714 C C . ILE A 1 91 ? -19.728 3.004 28.483 1.00 94.50 91 ILE A C 1
ATOM 716 O O . ILE A 1 91 ? -20.577 3.538 27.765 1.00 94.50 91 ILE A O 1
ATOM 720 N N . SER A 1 92 ? -19.890 2.917 29.806 1.00 94.88 92 SER A N 1
ATOM 721 C CA . SER A 1 92 ? -21.085 3.378 30.524 1.00 94.88 92 SER A CA 1
ATOM 722 C C . SER A 1 92 ? -21.342 4.872 30.316 1.00 94.88 92 SER A C 1
ATOM 724 O O . SER A 1 92 ? -22.475 5.286 30.054 1.00 94.88 92 SER A O 1
ATOM 726 N N . LYS A 1 93 ? -20.291 5.698 30.358 1.00 95.94 93 LYS A N 1
ATOM 727 C CA . LYS A 1 93 ? -20.351 7.138 30.084 1.00 95.94 93 LYS A CA 1
ATOM 728 C C . LYS A 1 93 ? -20.850 7.417 28.667 1.00 95.94 93 LYS A C 1
ATOM 730 O O . LYS A 1 93 ? -21.713 8.279 28.486 1.00 95.94 93 LYS A O 1
ATOM 735 N N . HIS A 1 94 ? -20.354 6.672 27.681 1.00 94.00 94 HIS A N 1
ATOM 736 C CA . HIS A 1 94 ? -20.747 6.832 26.281 1.00 94.00 94 HIS A CA 1
ATOM 737 C C . HIS A 1 94 ? -22.213 6.442 26.065 1.00 94.00 94 HIS A C 1
ATOM 739 O O . HIS A 1 94 ? -22.976 7.218 25.487 1.00 94.00 94 HIS A O 1
ATOM 745 N N . ILE A 1 95 ? -22.637 5.299 26.616 1.00 94.88 95 ILE A N 1
ATOM 746 C CA . ILE A 1 95 ? -24.027 4.824 26.552 1.00 94.88 95 ILE A CA 1
ATOM 747 C C . ILE A 1 95 ? -24.982 5.824 27.219 1.00 94.88 95 ILE A C 1
ATOM 749 O O . ILE A 1 95 ? -26.005 6.209 26.646 1.00 94.88 95 ILE A O 1
ATOM 753 N N . LYS A 1 96 ? -24.641 6.323 28.414 1.00 93.81 96 LYS A N 1
ATOM 754 C CA . LYS A 1 96 ? -25.474 7.301 29.135 1.00 93.81 96 LYS A CA 1
ATOM 755 C C 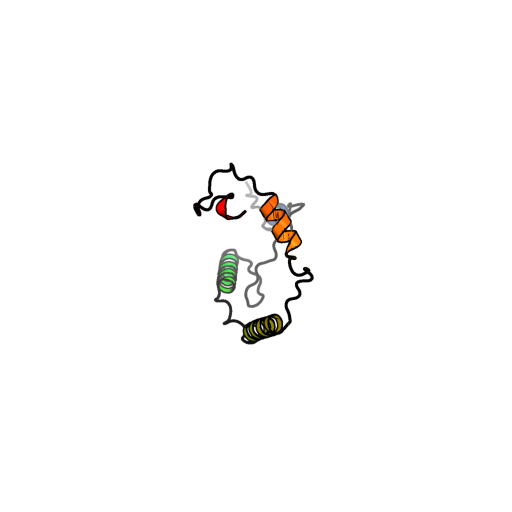. LYS A 1 96 ? -25.627 8.616 28.369 1.00 93.81 96 LYS A C 1
ATOM 757 O O . LYS A 1 96 ? -26.711 9.209 28.421 1.00 93.81 96 LYS A O 1
ATOM 762 N N . GLY A 1 97 ? -24.590 9.034 27.639 1.00 94.00 97 GLY A N 1
ATOM 763 C CA . GLY A 1 97 ? -24.580 10.226 26.787 1.00 94.00 97 GLY A CA 1
ATOM 764 C C . GLY A 1 97 ? -25.463 10.135 25.535 1.00 94.00 97 GLY A C 1
ATOM 765 O O . GLY A 1 97 ? -25.734 11.162 24.905 1.00 94.00 97 GLY A O 1
ATOM 766 N N . LEU A 1 98 ? -25.958 8.945 25.174 1.00 93.94 98 LEU A N 1
ATOM 767 C CA . LEU A 1 98 ? -26.820 8.771 24.006 1.00 93.94 98 LEU A CA 1
ATOM 768 C C . LEU A 1 98 ? -28.170 9.493 24.170 1.00 93.94 98 LEU A C 1
ATOM 770 O O . LEU A 1 98 ? -28.859 9.401 25.193 1.00 93.94 98 LEU A O 1
ATOM 774 N N . LYS A 1 99 ? -28.585 10.193 23.106 1.00 94.06 99 LYS A N 1
ATOM 775 C CA . LYS A 1 99 ? -29.871 10.903 23.032 1.00 94.06 99 LYS A CA 1
ATOM 776 C C . LYS A 1 99 ? -30.973 9.955 22.552 1.00 94.06 99 LYS A C 1
ATOM 778 O O . LYS A 1 99 ? -31.078 9.674 21.364 1.00 94.06 99 LYS A O 1
ATOM 783 N N . ILE A 1 100 ? -31.869 9.556 23.452 1.00 94.38 100 ILE A N 1
ATOM 784 C CA . ILE A 1 100 ? -32.938 8.568 23.185 1.00 94.38 100 ILE A CA 1
ATOM 785 C C . ILE A 1 100 ? -34.019 9.005 22.176 1.00 94.38 100 ILE A C 1
ATOM 787 O O . ILE A 1 100 ? -34.852 8.194 21.791 1.00 94.38 100 ILE A O 1
ATOM 791 N N . ARG A 1 101 ? -34.045 10.282 21.769 1.00 93.00 101 ARG A N 1
ATOM 792 C CA . ARG A 1 101 ? -35.039 10.849 20.830 1.00 93.00 101 ARG A CA 1
ATOM 793 C C . ARG A 1 101 ? -34.526 10.964 19.389 1.00 93.00 101 ARG A C 1
ATOM 795 O O . ARG A 1 101 ? -35.155 11.626 18.570 1.00 93.00 101 ARG A O 1
ATOM 802 N N . LYS A 1 102 ? -33.358 10.395 19.088 1.00 93.44 102 LYS A N 1
ATOM 803 C CA . LYS A 1 102 ? -32.802 10.354 17.730 1.00 93.44 102 LYS A CA 1
ATOM 804 C C . LYS A 1 102 ? -33.487 9.252 16.913 1.00 93.44 102 LYS A C 1
ATOM 806 O O . LYS A 1 102 ? -33.870 8.225 17.468 1.00 93.44 102 LYS A O 1
ATOM 811 N N . ALA A 1 103 ? -33.639 9.480 15.609 1.00 93.75 103 ALA A N 1
ATOM 812 C CA . ALA A 1 103 ? -34.117 8.451 14.692 1.00 93.75 103 ALA A CA 1
ATOM 813 C C . ALA A 1 103 ? -33.081 7.309 14.582 1.00 93.75 103 ALA A C 1
ATOM 815 O O . ALA A 1 103 ? -31.882 7.595 14.680 1.00 93.75 103 ALA A O 1
ATOM 816 N N . PRO A 1 104 ? -33.513 6.047 14.396 1.00 95.50 104 PRO A N 1
ATOM 817 C CA . PRO A 1 104 ? -32.611 4.920 14.156 1.00 95.50 104 PRO A CA 1
ATOM 818 C C . PRO A 1 104 ? -31.736 5.115 12.911 1.00 95.50 104 PRO A C 1
ATOM 820 O O . PRO A 1 104 ? -32.128 5.807 11.968 1.00 95.50 104 PRO A O 1
ATOM 823 N N . GLY A 1 105 ? -30.553 4.495 12.913 1.00 92.94 105 GLY A N 1
ATOM 824 C CA . GLY A 1 105 ? -29.659 4.460 11.756 1.00 92.94 105 GLY A CA 1
ATOM 825 C C . GLY A 1 105 ? -30.116 3.468 10.681 1.00 92.94 105 GLY A C 1
ATOM 826 O O . GLY A 1 105 ? -31.200 2.892 10.752 1.00 92.94 105 GLY A O 1
ATOM 827 N N . ARG A 1 106 ? -29.259 3.224 9.680 1.00 96.19 106 ARG A N 1
ATOM 828 C CA . ARG A 1 106 ? -29.500 2.224 8.617 1.00 96.19 106 ARG A CA 1
ATOM 829 C C . ARG A 1 106 ? -29.643 0.798 9.165 1.00 96.19 106 ARG A C 1
ATOM 831 O O . ARG A 1 106 ? -30.327 -0.023 8.566 1.00 96.19 106 ARG A 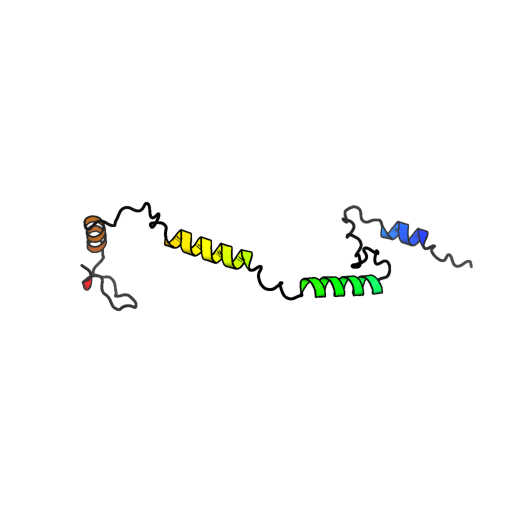O 1
ATOM 838 N N . ASP A 1 107 ? -29.002 0.517 10.293 1.00 95.25 107 ASP A N 1
ATOM 839 C CA . ASP A 1 107 ? -29.118 -0.736 11.043 1.00 95.25 107 ASP A CA 1
ATOM 840 C C . ASP A 1 107 ? -30.460 -0.882 11.780 1.00 95.25 107 ASP A C 1
ATOM 842 O O . ASP A 1 107 ? -30.756 -1.946 12.313 1.00 95.25 107 ASP A O 1
ATOM 846 N N . THR A 1 108 ? -31.300 0.159 11.778 1.00 94.88 108 THR A N 1
ATOM 847 C CA . THR A 1 108 ? -32.597 0.209 12.470 1.00 94.88 108 THR A CA 1
ATOM 848 C C . THR A 1 108 ? -32.476 0.099 14.000 1.00 94.88 108 THR A C 1
ATOM 850 O O . THR A 1 108 ? -33.473 -0.074 14.701 1.00 94.88 108 THR A O 1
ATOM 853 N N . ILE A 1 109 ? -31.276 0.273 14.564 1.00 95.50 109 ILE A N 1
ATOM 854 C CA . ILE A 1 109 ? -31.061 0.221 16.014 1.00 95.50 109 ILE A CA 1
ATOM 855 C C . ILE A 1 109 ? -31.290 1.612 16.610 1.00 95.50 109 ILE A C 1
ATOM 857 O O . ILE A 1 109 ? -30.747 2.620 16.154 1.00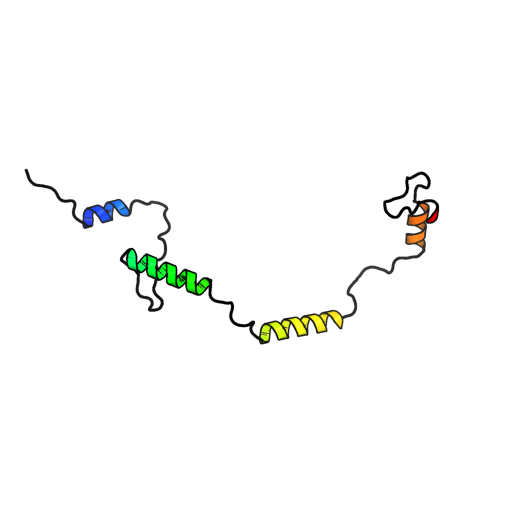 95.50 109 ILE A O 1
ATOM 861 N N . SER A 1 110 ? -32.122 1.682 17.651 1.00 94.75 110 SER A N 1
ATOM 862 C CA . SER A 1 110 ? -32.422 2.938 18.341 1.00 94.75 110 SER A CA 1
ATOM 863 C C . SER A 1 110 ? -31.494 3.157 19.537 1.00 94.75 110 SER A C 1
ATOM 865 O O . SER A 1 110 ? -31.158 2.222 20.262 1.00 94.75 110 SER A O 1
ATOM 867 N N . SER A 1 111 ? -31.156 4.415 19.834 1.00 93.88 111 SER A N 1
ATOM 868 C CA . SER A 1 111 ? -30.388 4.758 21.042 1.00 93.88 111 SER A CA 1
ATOM 869 C C . SER A 1 111 ? -31.112 4.420 22.350 1.00 93.88 111 SER A C 1
ATOM 871 O O . SER A 1 111 ? -30.471 4.355 23.391 1.00 93.88 111 SER A O 1
ATOM 873 N N . LYS A 1 112 ? -32.438 4.222 22.317 1.00 92.88 112 LYS A N 1
ATOM 874 C CA . LYS A 1 112 ? -33.208 3.732 23.469 1.00 92.88 112 LYS A CA 1
ATOM 875 C C . LYS A 1 112 ? -32.907 2.258 23.755 1.00 92.88 112 LYS A C 1
ATOM 877 O O . LYS A 1 112 ? -32.938 1.867 24.906 1.00 92.88 112 LYS A O 1
ATOM 882 N N . THR A 1 113 ? -32.626 1.462 22.727 1.00 93.31 113 THR A N 1
ATOM 883 C CA . THR A 1 113 ? -32.331 0.028 22.864 1.00 93.31 113 THR A CA 1
ATOM 884 C C . THR A 1 113 ? -30.945 -0.221 23.458 1.00 93.31 113 THR A C 1
ATOM 886 O O . THR A 1 113 ? -30.735 -1.224 24.124 1.00 93.31 113 THR A O 1
ATOM 889 N N . LEU A 1 114 ? -30.000 0.687 23.207 1.00 90.88 114 LEU A N 1
ATOM 890 C CA . LEU A 1 114 ? -28.614 0.579 23.673 1.00 90.88 114 LEU A CA 1
ATOM 891 C C . LEU A 1 114 ? -28.400 1.080 25.110 1.00 90.88 114 LEU A C 1
ATOM 893 O O . LEU A 1 114 ? -27.297 0.933 25.628 1.00 90.88 114 LEU A O 1
ATOM 897 N N . LYS A 1 115 ? -29.404 1.725 25.712 1.00 87.69 115 LYS A N 1
ATOM 898 C CA . LYS A 1 115 ? -29.317 2.404 27.009 1.00 87.69 115 LYS A CA 1
ATOM 899 C C . LYS A 1 115 ? -30.068 1.632 28.079 1.00 87.69 115 LYS A C 1
ATOM 901 O O . LYS A 1 115 ? -29.533 1.586 29.206 1.00 87.69 115 LYS A O 1
#

Foldseek 3Di:
DDPPDPDPVNVVVVVPPPPDDDPDPFQAAPVRDGDDDPVSVVVSVVVVVVVVVPDDPPPPVVVVVVVVVVVVVVVPDDPPPPDDPDDPVNVVVVLVPDDQPDQDDPVRDGSVNSD